Protein AF-A0A166Q5Y6-F1 (afdb_monomer)

Structure (mmCIF, N/CA/C/O backbone):
data_AF-A0A166Q5Y6-F1
#
_entry.id   AF-A0A166Q5Y6-F1
#
loop_
_atom_site.group_PDB
_atom_site.id
_atom_site.type_symbol
_atom_site.label_atom_id
_atom_site.label_alt_id
_atom_site.label_comp_id
_atom_site.label_asym_id
_atom_site.label_entity_id
_atom_site.label_seq_id
_atom_site.pdbx_PDB_ins_code
_atom_site.Cartn_x
_atom_site.Cartn_y
_atom_site.Cartn_z
_atom_site.occupancy
_atom_site.B_iso_or_equiv
_atom_site.auth_seq_id
_atom_site.auth_comp_id
_atom_site.auth_asym_id
_atom_site.auth_atom_id
_atom_site.pdbx_PDB_model_num
ATOM 1 N N . MET A 1 1 ? 37.095 -6.771 -47.808 1.00 55.00 1 MET A N 1
ATOM 2 C CA . MET A 1 1 ? 36.011 -6.012 -47.150 1.00 55.00 1 MET A CA 1
ATOM 3 C C . MET A 1 1 ? 35.502 -6.854 -45.989 1.00 55.00 1 MET A C 1
ATOM 5 O O . MET A 1 1 ? 34.889 -7.883 -46.230 1.00 55.00 1 MET A O 1
ATOM 9 N N . THR A 1 2 ? 35.863 -6.515 -44.753 1.00 61.19 2 THR A N 1
ATOM 10 C CA . THR A 1 2 ? 35.471 -7.269 -43.550 1.00 61.19 2 THR A CA 1
ATOM 11 C C . THR A 1 2 ? 34.095 -6.800 -43.070 1.00 61.19 2 THR A C 1
ATOM 13 O O . THR A 1 2 ? 33.906 -5.594 -42.905 1.00 61.19 2 THR A O 1
ATOM 16 N N . PRO A 1 3 ? 33.123 -7.701 -42.840 1.00 67.25 3 PRO A N 1
ATOM 17 C CA . PRO A 1 3 ? 31.838 -7.304 -42.287 1.00 67.25 3 PRO A CA 1
ATOM 18 C C . PRO A 1 3 ? 32.022 -6.926 -40.814 1.00 67.25 3 PRO A C 1
ATOM 20 O O . PRO A 1 3 ? 32.514 -7.718 -40.009 1.00 67.25 3 PRO A O 1
ATOM 23 N N . LEU A 1 4 ? 31.638 -5.696 -40.468 1.00 65.81 4 LEU A N 1
ATOM 24 C CA . LEU A 1 4 ? 31.568 -5.227 -39.088 1.00 65.81 4 LEU A CA 1
ATOM 25 C C . LEU A 1 4 ? 30.564 -6.097 -38.325 1.00 65.81 4 LEU A C 1
ATOM 27 O O . LEU A 1 4 ? 29.357 -6.043 -38.555 1.00 65.81 4 LEU A O 1
ATOM 31 N N . ASN A 1 5 ? 31.106 -6.918 -37.430 1.00 65.62 5 ASN A N 1
ATOM 32 C CA . ASN A 1 5 ? 30.380 -7.728 -36.468 1.00 65.62 5 ASN A CA 1
ATOM 33 C C . ASN A 1 5 ? 29.553 -6.797 -35.567 1.00 65.62 5 ASN A C 1
ATOM 35 O O . ASN A 1 5 ? 30.083 -6.150 -34.663 1.00 65.62 5 ASN A O 1
ATOM 39 N N . GLN A 1 6 ? 28.257 -6.676 -35.851 1.00 69.62 6 GLN A N 1
ATOM 40 C CA . GLN A 1 6 ? 27.333 -6.005 -34.948 1.00 69.62 6 GLN A CA 1
ATOM 41 C C . GLN A 1 6 ? 27.046 -6.967 -33.798 1.00 69.62 6 GLN A C 1
ATOM 43 O O . GLN A 1 6 ? 26.268 -7.911 -33.937 1.00 69.62 6 GLN A O 1
ATOM 48 N N . GLY A 1 7 ? 27.723 -6.749 -32.669 1.00 67.12 7 GLY A N 1
ATOM 49 C CA . GLY A 1 7 ? 27.454 -7.489 -31.442 1.00 67.12 7 GLY A CA 1
ATOM 50 C C . GLY A 1 7 ? 25.977 -7.366 -31.029 1.00 67.12 7 GLY A C 1
ATOM 51 O O . GLY A 1 7 ? 25.314 -6.390 -31.395 1.00 67.12 7 GLY A O 1
ATOM 52 N N . PRO A 1 8 ? 25.434 -8.330 -30.264 1.00 70.44 8 PRO A N 1
ATOM 53 C CA . PRO A 1 8 ? 24.022 -8.338 -29.898 1.00 70.44 8 PRO A CA 1
ATOM 54 C C . PRO A 1 8 ? 23.611 -7.024 -29.222 1.00 70.44 8 PRO A C 1
ATOM 56 O O . PRO A 1 8 ? 24.170 -6.641 -28.191 1.00 70.44 8 PRO A O 1
ATOM 59 N N . LEU A 1 9 ? 22.620 -6.335 -29.793 1.00 73.25 9 LEU A N 1
ATOM 60 C CA . LEU A 1 9 ? 22.083 -5.097 -29.232 1.00 73.25 9 LEU A CA 1
ATOM 61 C C . LEU A 1 9 ? 21.578 -5.348 -27.801 1.00 73.25 9 LEU A C 1
ATOM 63 O O . LEU A 1 9 ? 20.740 -6.223 -27.562 1.00 73.25 9 LEU A O 1
ATOM 67 N N . LYS A 1 10 ? 22.080 -4.568 -26.834 1.00 79.38 10 LYS A N 1
ATOM 68 C CA . LYS A 1 10 ? 21.626 -4.634 -25.438 1.00 79.38 10 LYS A CA 1
ATOM 69 C C . LYS A 1 10 ? 20.147 -4.249 -25.372 1.00 79.38 10 LYS A C 1
ATOM 71 O O . LYS A 1 10 ? 19.768 -3.132 -25.722 1.00 79.38 10 LYS A O 1
ATOM 76 N N . LYS A 1 11 ? 19.303 -5.171 -24.902 1.00 84.31 11 LYS A N 1
ATOM 77 C CA . LYS A 1 11 ? 17.883 -4.894 -24.639 1.00 84.31 11 LYS A CA 1
ATOM 78 C C . LYS A 1 11 ? 17.762 -3.802 -23.568 1.00 84.31 11 LYS A C 1
ATOM 80 O O . LYS A 1 11 ? 18.460 -3.845 -22.558 1.00 84.31 11 LYS A O 1
ATOM 85 N N . ARG A 1 12 ? 16.860 -2.839 -23.787 1.00 88.94 12 ARG A N 1
ATOM 86 C CA . ARG A 1 12 ? 16.548 -1.764 -22.830 1.00 88.94 12 ARG A CA 1
ATOM 87 C C . ARG A 1 12 ? 16.043 -2.345 -21.507 1.00 88.94 12 ARG A C 1
ATOM 89 O O . ARG A 1 12 ? 15.180 -3.223 -21.513 1.00 88.94 12 ARG A O 1
ATOM 96 N N . ASP A 1 13 ? 16.521 -1.796 -20.393 1.00 89.94 13 ASP A N 1
ATOM 97 C CA . ASP A 1 13 ? 15.966 -2.086 -19.073 1.00 89.94 13 ASP A CA 1
ATOM 98 C C . ASP A 1 13 ? 14.576 -1.442 -18.932 1.00 89.94 13 ASP A C 1
ATOM 100 O O . ASP A 1 13 ? 14.436 -0.219 -18.895 1.00 89.94 13 ASP A O 1
ATOM 104 N N . ARG A 1 14 ? 13.538 -2.281 -18.873 1.00 93.25 14 ARG A N 1
ATOM 105 C CA . ARG A 1 14 ? 12.135 -1.869 -18.682 1.00 93.25 14 ARG A CA 1
ATOM 106 C C . ARG A 1 14 ? 11.660 -2.041 -17.239 1.00 93.25 14 ARG A C 1
ATOM 108 O O . ARG A 1 14 ? 10.472 -1.906 -16.960 1.00 93.25 14 ARG A O 1
ATOM 115 N N . THR A 1 15 ? 12.555 -2.346 -16.299 1.00 94.44 15 THR A N 1
ATOM 116 C CA . THR A 1 15 ? 12.180 -2.672 -14.913 1.00 94.44 15 THR A CA 1
ATOM 117 C C . THR A 1 15 ? 11.426 -1.527 -14.243 1.00 94.44 15 THR A C 1
ATOM 119 O O . THR A 1 15 ? 10.522 -1.772 -13.448 1.00 94.44 15 THR A O 1
ATOM 122 N N . ASN A 1 16 ? 11.772 -0.271 -14.547 1.00 93.75 16 ASN A N 1
ATOM 123 C CA . ASN A 1 16 ? 11.073 0.868 -13.959 1.00 93.75 16 ASN A CA 1
ATOM 124 C C . ASN A 1 16 ? 9.649 1.037 -14.502 1.00 93.75 16 ASN A C 1
ATOM 126 O O . ASN A 1 16 ? 8.704 1.072 -13.725 1.00 93.75 16 ASN A O 1
ATOM 130 N N . GLU A 1 17 ? 9.503 1.031 -15.826 1.00 95.19 17 GLU A N 1
ATOM 131 C CA . GLU A 1 17 ? 8.207 1.119 -16.511 1.00 95.19 17 GLU A CA 1
ATOM 132 C C . GLU A 1 17 ? 7.267 -0.010 -16.063 1.00 95.19 17 GLU A C 1
ATOM 134 O O . GLU A 1 17 ? 6.094 0.213 -15.755 1.00 95.19 17 GLU A O 1
ATOM 139 N N . ASN A 1 18 ? 7.805 -1.228 -15.956 1.00 96.62 18 ASN A N 1
ATOM 140 C CA . ASN A 1 18 ? 7.065 -2.389 -15.478 1.00 96.62 18 ASN A CA 1
ATOM 141 C C . ASN A 1 18 ? 6.615 -2.220 -14.021 1.00 96.62 18 ASN A C 1
ATOM 143 O O . ASN A 1 18 ? 5.486 -2.578 -13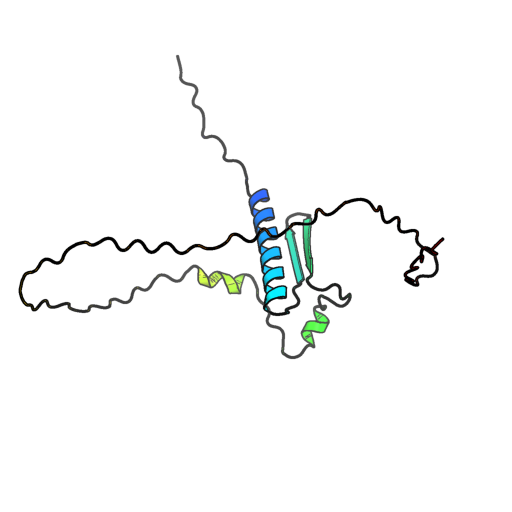.688 1.00 96.62 18 ASN A O 1
ATOM 147 N N . PHE A 1 19 ? 7.474 -1.675 -13.1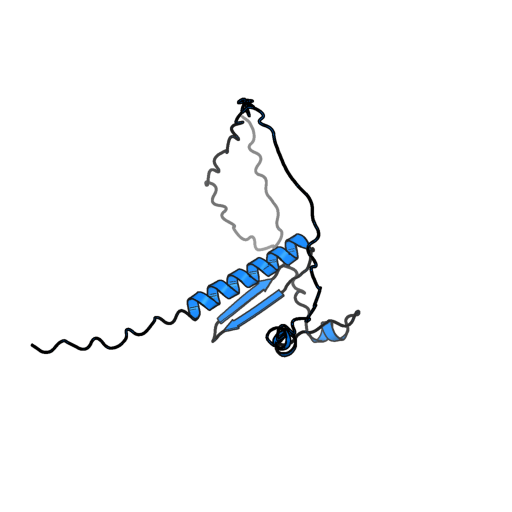56 1.00 96.56 19 PHE A N 1
ATOM 148 C CA . PHE A 1 19 ? 7.141 -1.432 -11.754 1.00 96.56 19 PHE A CA 1
ATOM 149 C C . PHE A 1 19 ? 6.059 -0.363 -11.591 1.00 96.56 19 PHE A C 1
ATOM 151 O O . PHE A 1 19 ? 5.114 -0.572 -10.830 1.00 96.56 19 PHE A O 1
ATOM 158 N N . ASP A 1 20 ? 6.168 0.755 -12.308 1.00 95.50 20 ASP A N 1
ATOM 159 C CA . ASP A 1 20 ? 5.183 1.835 -12.231 1.00 95.50 20 ASP A CA 1
ATOM 160 C C . ASP A 1 20 ? 3.814 1.335 -12.714 1.00 95.50 20 ASP A C 1
ATOM 162 O O . ASP A 1 20 ? 2.795 1.535 -12.047 1.00 95.50 20 ASP A O 1
ATOM 166 N N . LYS A 1 21 ? 3.794 0.566 -13.813 1.00 97.56 21 LYS A N 1
ATOM 167 C CA . LYS A 1 21 ? 2.580 -0.095 -14.308 1.00 97.56 21 LYS A CA 1
ATOM 168 C C . LYS A 1 21 ? 2.004 -1.081 -13.288 1.00 97.56 21 LYS A C 1
ATOM 170 O O . LYS A 1 21 ? 0.797 -1.075 -13.054 1.00 97.56 21 LYS A O 1
ATOM 175 N N . ALA A 1 22 ? 2.840 -1.918 -12.673 1.00 98.00 22 ALA A N 1
ATOM 176 C CA . ALA A 1 22 ? 2.397 -2.886 -11.669 1.00 98.00 22 ALA A CA 1
ATOM 177 C C . ALA A 1 22 ? 1.814 -2.197 -10.424 1.00 98.00 22 ALA A C 1
ATOM 179 O O . ALA A 1 22 ? 0.755 -2.600 -9.946 1.00 98.00 22 ALA A O 1
ATOM 180 N N . THR A 1 23 ? 2.457 -1.130 -9.949 1.00 97.94 23 THR A N 1
ATOM 181 C CA . THR A 1 23 ? 2.011 -0.347 -8.786 1.00 97.94 23 THR A CA 1
ATOM 182 C C . THR A 1 23 ? 0.676 0.339 -9.066 1.00 97.94 23 THR A C 1
ATOM 184 O O . THR A 1 23 ? -0.253 0.223 -8.268 1.00 97.94 23 THR A O 1
ATOM 187 N N . LYS A 1 24 ? 0.526 0.965 -10.241 1.00 97.50 24 LYS A N 1
ATOM 188 C CA . LYS A 1 24 ? -0.743 1.572 -10.670 1.00 97.50 24 LYS A CA 1
ATOM 189 C C . LYS A 1 24 ? -1.868 0.538 -10.768 1.00 97.50 24 LYS A C 1
ATOM 191 O O . LYS A 1 24 ? -2.976 0.783 -10.296 1.00 97.50 24 LYS A O 1
ATOM 196 N N . ASN A 1 25 ? -1.584 -0.631 -11.344 1.00 98.38 25 ASN A N 1
ATOM 197 C CA . ASN A 1 25 ? -2.563 -1.712 -11.451 1.00 98.38 25 ASN A CA 1
ATOM 198 C C . ASN A 1 25 ? -2.980 -2.244 -10.074 1.00 98.38 25 ASN A C 1
ATOM 200 O O . ASN A 1 25 ? -4.162 -2.502 -9.862 1.00 98.38 25 ASN A O 1
ATOM 204 N N . LEU A 1 26 ? -2.035 -2.386 -9.138 1.00 97.62 26 LEU A N 1
ATOM 205 C CA . LEU A 1 26 ? -2.325 -2.782 -7.760 1.00 97.62 26 LEU A CA 1
ATOM 206 C C . LEU A 1 26 ? -3.266 -1.776 -7.084 1.00 97.62 26 LEU A C 1
ATOM 208 O O . LEU A 1 26 ? -4.302 -2.181 -6.569 1.00 97.62 26 LEU A O 1
ATOM 212 N N . MET A 1 27 ? -2.955 -0.479 -7.153 1.00 97.88 27 MET A N 1
ATOM 213 C CA . MET A 1 27 ? -3.804 0.584 -6.593 1.00 97.88 27 MET A CA 1
ATOM 214 C C . MET A 1 27 ? -5.212 0.570 -7.200 1.00 97.88 27 MET A C 1
ATOM 216 O O . MET A 1 27 ? -6.198 0.639 -6.474 1.00 97.88 27 MET A O 1
ATOM 220 N N . SER A 1 28 ? -5.322 0.391 -8.520 1.00 98.25 28 SER A N 1
ATOM 221 C CA . SER A 1 28 ? -6.621 0.258 -9.189 1.00 98.25 28 SER A CA 1
ATOM 222 C C . SER A 1 28 ? -7.412 -0.961 -8.694 1.00 98.25 28 SER A C 1
ATOM 224 O O . SER A 1 28 ? -8.624 -0.872 -8.511 1.00 98.25 28 SER A O 1
ATOM 226 N N . ARG A 1 29 ? -6.749 -2.095 -8.425 1.00 98.19 29 ARG A N 1
ATOM 227 C CA . ARG A 1 29 ? -7.402 -3.271 -7.824 1.00 98.19 29 ARG A CA 1
ATOM 228 C C . ARG A 1 29 ? -7.848 -3.019 -6.385 1.00 98.19 29 ARG A C 1
ATOM 230 O O . ARG A 1 29 ? -8.927 -3.474 -6.021 1.00 98.19 29 ARG A O 1
ATOM 237 N N . CYS A 1 30 ? -7.061 -2.300 -5.590 1.00 97.81 30 CYS A N 1
ATOM 238 C CA . CYS A 1 30 ? -7.451 -1.894 -4.240 1.00 97.81 30 CYS A CA 1
ATOM 239 C C . CYS A 1 30 ? -8.714 -1.024 -4.258 1.00 97.81 30 CYS A C 1
ATOM 241 O O . CYS A 1 30 ? -9.636 -1.284 -3.489 1.00 97.81 30 CYS A O 1
ATOM 243 N N . ASP A 1 31 ? -8.807 -0.074 -5.190 1.00 97.25 31 ASP A N 1
ATOM 244 C CA . ASP A 1 31 ? -10.004 0.758 -5.327 1.00 97.25 31 ASP A CA 1
ATOM 245 C C . ASP A 1 31 ? -11.230 -0.051 -5.773 1.00 97.25 31 ASP A C 1
ATOM 247 O O . ASP A 1 31 ? -12.320 0.122 -5.238 1.00 97.25 31 ASP A O 1
ATOM 251 N N . GLN A 1 32 ? -11.053 -1.033 -6.662 1.00 98.06 32 GLN A N 1
ATOM 252 C CA . GLN A 1 32 ? -12.132 -1.969 -7.002 1.00 98.06 32 GLN A CA 1
ATOM 253 C C . GLN A 1 32 ? -12.610 -2.781 -5.791 1.00 98.06 32 GLN A C 1
ATOM 255 O O . GLN A 1 32 ? -13.806 -3.038 -5.673 1.00 98.06 32 GLN A O 1
ATOM 260 N N . ILE A 1 33 ? -11.703 -3.208 -4.906 1.00 97.62 33 ILE A N 1
ATOM 261 C CA . ILE A 1 33 ? -12.061 -3.931 -3.675 1.00 97.62 33 ILE A CA 1
ATOM 262 C C . ILE A 1 33 ? -12.884 -3.027 -2.755 1.00 97.62 33 ILE A C 1
ATOM 264 O O . ILE A 1 33 ? -13.941 -3.449 -2.288 1.00 97.62 33 ILE A O 1
ATOM 268 N N . ARG A 1 34 ? -12.448 -1.778 -2.565 1.00 97.06 34 ARG A N 1
ATOM 269 C CA . ARG A 1 34 ? -13.192 -0.762 -1.814 1.00 97.06 34 ARG A CA 1
ATOM 270 C C . ARG A 1 34 ? -14.594 -0.558 -2.390 1.00 97.06 34 ARG A C 1
ATOM 272 O O . ARG A 1 34 ? -15.569 -0.667 -1.659 1.00 97.06 34 ARG A O 1
ATOM 279 N N . GLN A 1 35 ? -14.707 -0.324 -3.699 1.00 97.31 35 GLN A N 1
ATOM 280 C CA . GLN A 1 35 ? -15.993 -0.077 -4.362 1.00 97.31 35 GLN A CA 1
ATOM 281 C C . GLN A 1 35 ? -16.946 -1.278 -4.289 1.00 97.31 35 GLN A C 1
ATOM 283 O O . GLN A 1 35 ? -18.144 -1.098 -4.106 1.00 97.31 35 GLN A O 1
ATOM 288 N N . ARG A 1 36 ? -16.434 -2.507 -4.453 1.00 98.31 36 ARG A N 1
ATOM 289 C CA . ARG A 1 36 ? -17.272 -3.717 -4.522 1.00 98.31 36 ARG A CA 1
ATOM 290 C C . ARG A 1 36 ? -17.673 -4.269 -3.163 1.00 98.31 36 ARG A C 1
ATOM 292 O O . ARG A 1 36 ? -18.751 -4.838 -3.051 1.00 98.31 36 ARG A O 1
ATOM 299 N N . TYR A 1 37 ? -16.792 -4.165 -2.174 1.00 97.88 37 TYR A N 1
ATOM 300 C CA . TYR A 1 37 ? -16.968 -4.833 -0.884 1.00 97.88 37 TYR A CA 1
ATOM 301 C C . TYR A 1 37 ? -17.064 -3.857 0.291 1.00 97.88 37 TYR A C 1
ATOM 303 O O . TYR A 1 37 ? -17.180 -4.307 1.425 1.00 97.88 37 TYR A O 1
ATOM 311 N N . GLY A 1 38 ? -16.989 -2.543 0.047 1.00 94.88 38 GLY A N 1
ATOM 312 C CA . GLY A 1 38 ? -17.015 -1.530 1.104 1.00 94.88 38 GLY A CA 1
ATOM 313 C C . GLY A 1 38 ? -15.828 -1.626 2.065 1.00 94.88 38 GLY A C 1
ATOM 314 O O . GLY A 1 38 ? -15.937 -1.207 3.209 1.00 94.88 38 GLY A O 1
ATOM 315 N N . ALA A 1 39 ? -14.718 -2.230 1.634 1.00 94.31 39 ALA A N 1
ATOM 316 C CA . ALA A 1 39 ? -13.556 -2.449 2.485 1.00 94.31 39 ALA A CA 1
ATOM 317 C C . ALA A 1 39 ? -12.632 -1.228 2.506 1.00 94.31 39 ALA A C 1
ATOM 319 O O . ALA A 1 39 ? -12.347 -0.644 1.456 1.00 94.31 39 ALA A O 1
ATOM 320 N N . ASP A 1 40 ? -12.079 -0.924 3.680 1.00 94.25 40 ASP A N 1
ATOM 321 C CA . ASP A 1 40 ? -10.987 0.031 3.797 1.00 94.25 40 ASP A CA 1
ATOM 322 C C . ASP A 1 40 ? -9.639 -0.616 3.490 1.00 94.25 40 ASP A C 1
ATOM 324 O O . ASP A 1 40 ? -9.291 -1.694 3.976 1.00 94.25 40 ASP A O 1
ATOM 328 N N . VAL A 1 41 ? -8.868 0.052 2.638 1.00 95.81 41 VAL A N 1
ATOM 329 C CA . VAL A 1 41 ? -7.608 -0.438 2.101 1.00 95.81 41 VAL A CA 1
ATOM 330 C C . VAL A 1 41 ? -6.553 0.646 2.240 1.00 95.81 41 VAL A C 1
ATOM 332 O O . VAL A 1 41 ? -6.688 1.755 1.724 1.00 95.81 41 VAL A O 1
ATOM 335 N N . TYR A 1 42 ? -5.462 0.286 2.902 1.00 95.62 42 TYR A N 1
ATOM 336 C CA . TYR A 1 42 ? -4.234 1.062 2.930 1.00 95.62 42 TYR A CA 1
ATOM 337 C C . TYR A 1 42 ? -3.109 0.227 2.331 1.00 95.62 42 TYR A C 1
ATOM 339 O O . TYR A 1 42 ? -2.890 -0.916 2.741 1.00 95.62 42 TYR A O 1
ATOM 347 N N . ILE A 1 43 ? -2.382 0.796 1.370 1.00 95.88 43 ILE A N 1
ATOM 348 C CA . ILE A 1 43 ? -1.157 0.189 0.851 1.00 95.88 43 ILE A CA 1
ATOM 349 C C . ILE A 1 43 ? -0.033 1.214 0.790 1.00 95.88 43 ILE A C 1
ATOM 351 O O . ILE A 1 43 ? -0.221 2.361 0.382 1.00 95.88 43 ILE A O 1
ATOM 355 N N . GLN A 1 44 ? 1.166 0.751 1.127 1.00 95.19 44 GLN A N 1
ATOM 356 C CA . GLN A 1 44 ? 2.397 1.495 0.932 1.00 95.19 44 GLN A CA 1
ATOM 357 C C . GLN A 1 44 ? 3.395 0.617 0.183 1.00 95.19 44 GLN A C 1
ATOM 359 O O . GLN A 1 44 ? 3.735 -0.483 0.616 1.00 95.19 44 GLN A O 1
ATOM 364 N N . VAL A 1 45 ? 3.880 1.113 -0.951 1.00 97.38 45 VAL A N 1
ATOM 365 C CA . VAL A 1 45 ? 4.918 0.459 -1.746 1.00 97.38 45 VAL A CA 1
ATOM 366 C C . VAL A 1 45 ? 6.170 1.316 -1.679 1.00 97.38 45 VAL A C 1
ATOM 368 O O . VAL A 1 45 ? 6.153 2.492 -2.039 1.00 97.38 45 VAL A O 1
ATOM 371 N N . ARG A 1 46 ? 7.279 0.722 -1.237 1.00 96.81 46 ARG A N 1
ATOM 372 C CA . ARG A 1 46 ? 8.592 1.369 -1.229 1.00 96.81 46 ARG A CA 1
ATOM 373 C C . ARG A 1 46 ? 9.499 0.700 -2.246 1.00 96.81 46 ARG A C 1
ATOM 375 O O . ARG A 1 46 ? 9.708 -0.511 -2.193 1.00 96.81 46 ARG A O 1
ATOM 382 N N . ARG A 1 47 ? 10.094 1.491 -3.136 1.00 96.56 47 ARG A N 1
ATOM 383 C CA . ARG A 1 47 ? 11.140 1.020 -4.050 1.00 96.56 47 ARG A CA 1
ATOM 384 C C . ARG A 1 47 ? 12.220 2.078 -4.190 1.00 96.56 47 ARG A C 1
ATOM 386 O O . ARG A 1 47 ? 11.933 3.228 -4.517 1.00 96.56 47 ARG A O 1
ATOM 393 N N . LYS A 1 48 ? 13.473 1.665 -3.976 1.00 92.00 48 LYS A N 1
ATOM 394 C CA . LYS A 1 48 ? 14.619 2.578 -3.857 1.00 92.00 48 LYS A CA 1
ATOM 395 C C . LYS A 1 48 ? 14.322 3.633 -2.775 1.00 92.00 48 LYS A C 1
ATOM 397 O O . LYS A 1 48 ? 14.106 3.261 -1.628 1.00 92.00 48 LYS A O 1
ATOM 402 N N . HIS A 1 49 ? 14.234 4.905 -3.162 1.00 94.75 49 HIS A N 1
ATOM 403 C CA . HIS A 1 49 ? 13.981 6.057 -2.287 1.00 94.75 49 HIS A CA 1
ATOM 404 C C . HIS A 1 49 ? 12.602 6.692 -2.517 1.00 94.75 49 HIS A C 1
ATOM 406 O O . HIS A 1 49 ? 12.372 7.827 -2.117 1.00 94.75 49 HIS A O 1
ATOM 412 N N . LYS A 1 50 ? 11.693 5.993 -3.211 1.00 95.56 50 LYS A N 1
ATOM 413 C CA . LYS A 1 50 ? 10.337 6.480 -3.478 1.00 95.56 50 LYS A CA 1
ATOM 414 C C . LYS A 1 50 ? 9.310 5.654 -2.719 1.00 95.56 50 LYS A C 1
ATOM 416 O O . LYS A 1 50 ? 9.386 4.421 -2.691 1.00 95.56 50 LYS A O 1
ATOM 421 N N . HIS A 1 51 ? 8.354 6.366 -2.137 1.00 96.50 51 HIS A N 1
ATOM 422 C CA . HIS A 1 51 ? 7.183 5.813 -1.480 1.00 96.50 51 HIS A CA 1
ATOM 423 C C . HIS A 1 51 ? 5.955 6.120 -2.331 1.00 96.50 51 HIS A C 1
ATOM 425 O O . HIS A 1 51 ? 5.780 7.240 -2.804 1.00 96.50 51 HIS A O 1
ATOM 431 N N . TYR A 1 52 ? 5.126 5.106 -2.523 1.00 96.19 52 TYR A N 1
ATOM 432 C CA . TYR A 1 52 ? 3.855 5.190 -3.219 1.00 96.19 52 TYR A CA 1
ATOM 433 C C . TYR A 1 52 ? 2.787 4.754 -2.227 1.00 96.19 52 TYR A C 1
ATOM 435 O O . TYR A 1 52 ? 2.919 3.690 -1.619 1.00 96.19 52 TYR A O 1
ATOM 443 N N . GLN A 1 53 ? 1.754 5.567 -2.051 1.00 95.56 53 GLN A N 1
ATOM 444 C CA . GLN A 1 53 ? 0.713 5.333 -1.060 1.00 95.56 53 GLN A CA 1
ATOM 445 C C . GLN A 1 53 ? -0.658 5.431 -1.716 1.00 95.56 53 GLN A C 1
ATOM 447 O O . GLN A 1 53 ? -0.885 6.284 -2.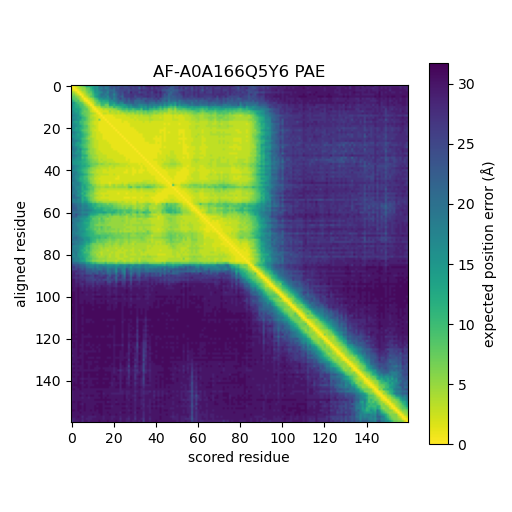571 1.00 95.56 53 GLN A O 1
ATOM 452 N N . TYR A 1 54 ? -1.557 4.546 -1.304 1.00 95.81 54 TYR A N 1
ATOM 453 C CA . TYR A 1 54 ? -2.985 4.645 -1.576 1.00 95.81 54 TYR A CA 1
ATOM 454 C C . TYR A 1 54 ? -3.738 4.406 -0.269 1.00 95.81 54 TYR A C 1
ATOM 456 O O . TYR A 1 54 ? -3.415 3.474 0.472 1.00 95.81 54 TYR A O 1
ATOM 464 N N . THR A 1 55 ? -4.730 5.253 -0.010 1.00 95.56 55 THR A N 1
ATOM 465 C CA . THR A 1 55 ? -5.666 5.130 1.106 1.00 95.56 55 THR A CA 1
ATOM 466 C C . THR A 1 55 ? -7.086 5.264 0.568 1.00 95.56 55 THR A C 1
ATOM 468 O O . THR A 1 55 ? -7.364 6.160 -0.228 1.00 95.56 55 THR A O 1
ATOM 471 N N . SER A 1 56 ? -7.970 4.347 0.955 1.00 94.12 56 SER A N 1
ATOM 472 C CA . SER A 1 56 ? -9.399 4.400 0.620 1.00 94.12 56 SER A CA 1
ATOM 473 C C . SER A 1 56 ? -10.179 5.397 1.475 1.00 94.12 56 SER A C 1
ATOM 475 O O . SER A 1 56 ? -11.236 5.866 1.049 1.00 94.12 56 SER A O 1
ATOM 477 N N . SER A 1 57 ? -9.677 5.661 2.683 1.00 90.31 57 SER A N 1
ATOM 478 C CA . SER A 1 57 ? -10.312 6.482 3.706 1.00 90.31 57 SER A 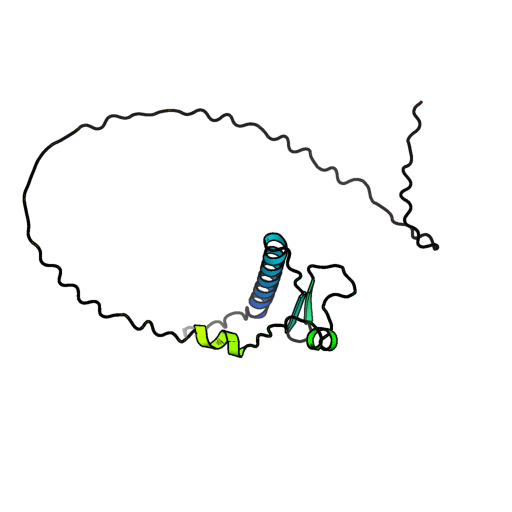CA 1
ATOM 479 C C . SER A 1 57 ? -9.505 7.756 3.934 1.00 90.31 57 SER A C 1
ATOM 481 O O . SER A 1 57 ? -8.271 7.743 3.893 1.00 90.31 57 SER A O 1
ATOM 483 N N . ASN A 1 58 ? -10.232 8.845 4.181 1.00 87.56 58 ASN A N 1
ATOM 484 C CA . ASN A 1 58 ? -9.683 10.127 4.624 1.00 87.56 58 ASN A CA 1
ATOM 485 C C . ASN A 1 58 ? -9.707 10.251 6.156 1.00 87.56 58 ASN A C 1
ATOM 487 O O . ASN A 1 58 ? -9.451 11.328 6.690 1.00 87.56 58 ASN A O 1
ATOM 491 N N . GLU A 1 59 ? -10.068 9.180 6.865 1.00 88.62 59 GLU A N 1
ATOM 492 C CA . GLU A 1 59 ? -10.098 9.178 8.319 1.00 88.62 59 GLU A CA 1
ATOM 493 C C . GLU A 1 59 ? -8.670 9.291 8.882 1.00 88.62 59 GLU A C 1
ATOM 495 O O . GLU A 1 59 ? -7.798 8.508 8.502 1.00 88.62 59 GLU A O 1
ATOM 500 N N . PRO A 1 60 ? -8.409 10.228 9.811 1.00 82.75 60 PRO A N 1
ATOM 501 C CA . PRO A 1 60 ? -7.066 10.451 10.348 1.00 82.75 60 PRO A CA 1
ATOM 502 C C . PRO A 1 60 ? -6.552 9.295 11.220 1.00 82.75 60 PRO A C 1
ATOM 504 O O . PRO A 1 60 ? -5.351 9.194 11.451 1.00 82.75 60 PRO A O 1
ATOM 507 N N . SER A 1 61 ? -7.443 8.427 11.706 1.00 83.56 61 SER A N 1
ATOM 508 C CA . SER A 1 61 ? -7.108 7.233 12.496 1.00 83.56 61 SER A CA 1
ATOM 509 C C . SER A 1 61 ? -6.706 6.029 11.622 1.00 83.56 61 SER A C 1
ATOM 511 O O . SER A 1 61 ? -6.326 4.978 12.144 1.00 83.56 61 SER A O 1
ATOM 513 N N . TRP A 1 62 ? -6.803 6.158 10.291 1.00 85.62 62 TRP A N 1
ATOM 514 C CA . TRP A 1 62 ? -6.538 5.088 9.335 1.00 85.62 62 TRP A CA 1
ATOM 515 C C . TRP A 1 62 ? -5.195 5.297 8.612 1.00 85.62 62 TRP A C 1
ATOM 517 O O . TRP A 1 62 ? -4.935 6.384 8.094 1.00 85.62 62 TRP A O 1
ATOM 527 N N . PRO A 1 63 ? -4.344 4.263 8.478 1.00 91.88 63 PRO A N 1
ATOM 528 C CA . PRO A 1 63 ? -4.487 2.903 8.999 1.00 91.88 63 PRO A CA 1
ATOM 529 C C . PRO A 1 63 ? -4.194 2.814 10.503 1.00 91.88 63 PRO A C 1
ATOM 531 O O . PRO A 1 63 ? -3.364 3.555 11.028 1.00 91.88 63 PRO A O 1
ATOM 534 N N . LYS A 1 64 ? -4.808 1.827 11.168 1.00 90.56 64 LYS A N 1
ATOM 535 C CA . LYS A 1 64 ? -4.518 1.524 12.575 1.00 90.56 64 LYS A CA 1
ATOM 536 C C . LYS A 1 64 ? -3.041 1.207 12.786 1.00 90.56 64 LYS A C 1
ATOM 538 O O . LYS A 1 64 ? -2.390 0.556 11.962 1.00 90.56 64 LYS A O 1
ATOM 543 N N . THR A 1 65 ? -2.526 1.621 13.933 1.00 91.81 65 THR A N 1
ATOM 544 C CA . THR A 1 65 ? -1.170 1.291 14.360 1.00 91.81 65 THR A CA 1
ATOM 545 C C . THR A 1 65 ? -1.052 -0.194 14.702 1.00 91.81 65 THR A C 1
ATOM 547 O O . THR A 1 65 ? -2.028 -0.873 15.025 1.00 91.81 65 THR A O 1
ATOM 550 N N . LYS A 1 66 ? 0.178 -0.720 14.676 1.00 89.88 66 LYS A N 1
ATOM 551 C CA . LYS A 1 66 ? 0.433 -2.124 15.023 1.00 89.88 66 LYS A CA 1
ATOM 552 C C . LYS A 1 66 ? -0.059 -2.472 16.437 1.00 89.88 66 LYS A C 1
ATOM 554 O O . LYS A 1 66 ? -0.650 -3.529 16.619 1.00 89.88 66 LYS A O 1
ATOM 559 N N . ALA A 1 67 ? 0.143 -1.575 17.403 1.00 91.12 67 ALA A N 1
ATOM 560 C CA . ALA A 1 67 ? -0.286 -1.779 18.786 1.00 91.12 67 ALA A CA 1
ATOM 561 C C . ALA A 1 67 ? -1.816 -1.902 18.907 1.00 91.12 67 ALA A C 1
ATOM 563 O O . ALA A 1 67 ? -2.313 -2.766 19.621 1.00 91.12 67 ALA A O 1
ATOM 564 N N . GLU A 1 68 ? -2.570 -1.095 18.157 1.00 91.94 68 GLU A N 1
ATOM 565 C CA . GLU A 1 68 ? -4.036 -1.192 18.117 1.00 91.94 68 GLU A CA 1
ATOM 566 C C . GLU A 1 68 ? -4.510 -2.482 17.440 1.00 91.94 68 GLU A C 1
ATOM 568 O O . GLU A 1 68 ? -5.526 -3.060 17.823 1.00 91.94 68 GLU A O 1
ATOM 573 N N . MET A 1 69 ? -3.777 -2.964 16.433 1.00 91.94 69 MET A N 1
ATOM 574 C CA . MET A 1 69 ? -4.096 -4.238 15.789 1.00 91.94 69 MET A CA 1
ATOM 575 C C . MET A 1 69 ? -3.878 -5.441 16.720 1.00 91.94 69 MET A C 1
ATOM 577 O O . MET A 1 69 ? -4.621 -6.412 16.612 1.00 91.94 69 MET A O 1
ATOM 581 N N . GLU A 1 70 ? -2.916 -5.380 17.645 1.00 91.50 70 GLU A N 1
ATOM 582 C CA . GLU A 1 70 ? -2.628 -6.456 18.611 1.00 91.50 70 GLU A CA 1
ATOM 583 C C . GLU A 1 70 ? -3.724 -6.617 19.682 1.00 91.50 70 GLU A C 1
ATOM 585 O O . GLU A 1 70 ? -3.910 -7.715 20.204 1.00 91.50 70 GLU A O 1
ATOM 590 N N . THR A 1 71 ? -4.487 -5.560 19.976 1.00 93.44 71 THR A N 1
ATOM 591 C CA . THR A 1 71 ? -5.602 -5.586 20.944 1.00 93.44 71 THR A CA 1
ATOM 592 C C . THR A 1 71 ? -6.975 -5.767 20.291 1.00 93.44 71 THR A C 1
ATOM 594 O O . THR A 1 71 ? -7.972 -5.969 20.986 1.00 93.4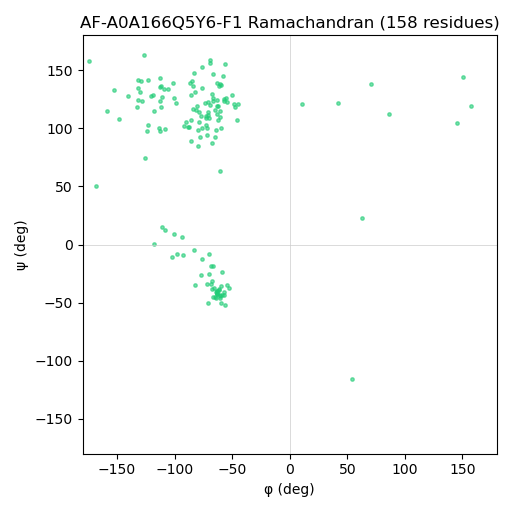4 71 THR A O 1
ATOM 597 N N . THR A 1 72 ? -7.051 -5.705 18.957 1.00 92.94 72 THR A N 1
ATOM 598 C CA . THR A 1 72 ? -8.308 -5.807 18.208 1.00 92.94 72 THR A CA 1
ATOM 599 C C . THR A 1 72 ? -8.807 -7.256 18.147 1.00 92.94 72 THR A C 1
ATOM 601 O O . THR A 1 72 ? -8.054 -8.172 17.814 1.00 92.94 72 THR A O 1
ATOM 604 N N . TYR A 1 73 ? -10.106 -7.456 18.402 1.00 92.00 73 TYR A N 1
ATOM 605 C CA . TYR A 1 73 ? -10.804 -8.724 18.176 1.00 92.00 73 TYR A CA 1
ATOM 606 C C . TYR A 1 73 ? -11.836 -8.578 17.039 1.00 92.00 73 TYR A C 1
ATOM 608 O O . TYR A 1 73 ? -12.580 -7.595 17.035 1.00 92.00 73 TYR A O 1
ATOM 616 N N . PRO A 1 74 ? -11.926 -9.531 16.091 1.00 92.81 74 PRO A N 1
ATOM 617 C CA . PRO A 1 74 ? -11.139 -10.763 15.992 1.00 92.81 74 PRO A CA 1
ATOM 618 C C . PRO A 1 74 ? -9.667 -10.509 15.637 1.00 92.81 74 PRO A C 1
ATOM 620 O O . PRO A 1 74 ? -9.331 -9.487 15.040 1.00 92.81 74 PRO A O 1
ATOM 623 N N . VAL A 1 75 ? -8.802 -11.463 16.002 1.00 91.44 75 VAL A N 1
ATOM 624 C CA . VAL A 1 75 ? -7.353 -11.382 15.758 1.00 91.44 75 VAL A CA 1
ATOM 625 C C . VAL A 1 75 ? -7.084 -11.156 14.261 1.00 91.44 75 VAL A C 1
ATOM 627 O O . VAL A 1 75 ? -7.558 -11.949 13.438 1.00 91.44 75 VAL A O 1
ATOM 630 N N . PRO A 1 76 ? -6.319 -10.116 13.878 1.00 93.62 76 PRO A N 1
ATOM 631 C CA . PRO A 1 76 ? -6.057 -9.824 12.475 1.00 93.62 76 PRO A CA 1
ATOM 632 C C . PRO A 1 76 ? -5.281 -10.930 11.752 1.00 93.62 76 PRO A C 1
ATOM 634 O O . PRO A 1 76 ? -4.290 -11.466 12.251 1.00 93.62 76 PRO A O 1
ATOM 637 N N . VAL A 1 77 ? -5.679 -11.220 10.513 1.00 93.50 77 VAL A N 1
ATOM 638 C CA . VAL A 1 77 ? -4.963 -12.165 9.647 1.00 93.50 77 VAL A CA 1
ATOM 639 C C . VAL A 1 77 ? -3.806 -11.449 8.951 1.00 93.50 77 VAL A C 1
ATOM 641 O O . VAL A 1 77 ? -4.023 -10.572 8.118 1.00 93.50 77 VAL A O 1
ATOM 644 N N . THR A 1 78 ? -2.572 -11.865 9.239 1.00 92.31 78 THR A N 1
ATOM 645 C CA . THR A 1 78 ? -1.364 -11.322 8.595 1.00 92.31 78 THR A CA 1
ATOM 646 C C . THR A 1 78 ? -0.855 -12.266 7.505 1.00 92.31 78 THR A C 1
ATOM 648 O O . THR A 1 78 ? -0.846 -13.482 7.685 1.00 92.31 78 THR A O 1
ATOM 651 N N . ARG A 1 79 ? -0.419 -11.711 6.366 1.00 93.31 79 ARG A N 1
ATOM 652 C CA . ARG A 1 79 ? 0.194 -12.456 5.252 1.00 93.31 79 ARG A CA 1
ATOM 653 C C . ARG A 1 79 ? 1.579 -11.912 4.932 1.00 93.31 79 ARG A C 1
ATOM 655 O O . ARG A 1 79 ? 1.802 -10.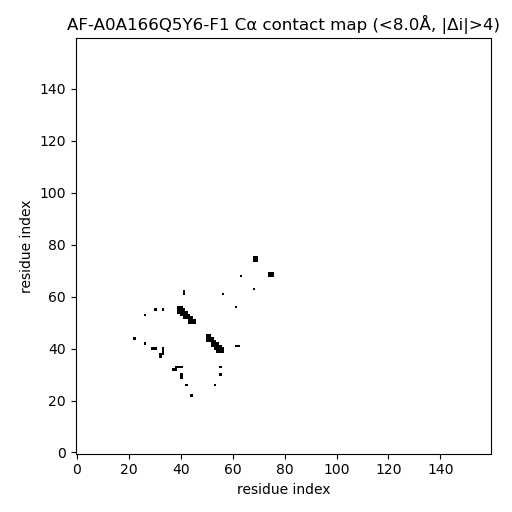705 4.937 1.00 93.31 79 ARG A O 1
ATOM 662 N N . THR A 1 80 ? 2.492 -12.814 4.608 1.00 93.38 80 THR A N 1
ATOM 663 C CA . THR A 1 80 ? 3.906 -12.563 4.318 1.00 93.38 80 THR A CA 1
ATOM 664 C C . THR A 1 80 ? 4.289 -13.161 2.956 1.00 93.38 80 THR A C 1
ATOM 666 O O . THR A 1 80 ? 3.554 -13.993 2.424 1.00 93.38 80 THR A O 1
ATOM 669 N N . PRO A 1 81 ? 5.420 -12.777 2.332 1.00 93.56 81 PRO A N 1
ATOM 670 C CA . PRO A 1 81 ? 5.808 -13.323 1.026 1.00 93.56 81 PRO A CA 1
ATOM 671 C C . PRO A 1 81 ? 5.838 -14.868 0.931 1.00 93.56 81 PRO A C 1
ATOM 673 O O . PRO A 1 81 ? 5.400 -15.389 -0.101 1.00 93.56 81 PRO A O 1
ATOM 676 N N . PRO A 1 82 ? 6.272 -15.622 1.966 1.00 92.88 82 PRO A N 1
ATOM 677 C CA . PRO A 1 82 ? 6.167 -17.084 1.988 1.00 92.88 82 PRO A CA 1
ATOM 678 C C . PRO A 1 82 ? 4.754 -17.641 1.754 1.00 92.88 82 PRO A C 1
ATOM 680 O O . PRO A 1 82 ? 4.621 -18.650 1.060 1.00 92.88 82 PRO A O 1
ATOM 683 N N . ASP A 1 83 ? 3.699 -16.967 2.231 1.00 92.50 83 ASP A N 1
ATOM 684 C CA . ASP A 1 83 ? 2.301 -17.393 2.041 1.00 92.50 83 ASP A CA 1
ATOM 685 C C . ASP A 1 83 ? 1.908 -17.521 0.556 1.00 92.50 83 ASP A C 1
ATOM 687 O O . ASP A 1 83 ? 0.981 -18.252 0.199 1.00 92.50 83 ASP A O 1
ATOM 691 N N . PHE A 1 84 ? 2.617 -16.821 -0.334 1.00 87.94 84 PHE A N 1
ATOM 692 C CA . PHE A 1 84 ? 2.314 -16.767 -1.764 1.00 87.94 84 PHE A CA 1
ATOM 693 C C . PHE A 1 84 ? 3.233 -17.651 -2.625 1.00 87.94 84 PHE A C 1
ATOM 695 O O . PHE A 1 84 ? 2.945 -17.867 -3.805 1.00 87.94 84 PHE A O 1
ATOM 702 N N . ALA A 1 85 ? 4.324 -18.194 -2.071 1.00 86.88 85 ALA A N 1
ATOM 703 C CA . ALA A 1 85 ? 5.333 -18.937 -2.834 1.00 86.88 85 ALA A CA 1
ATOM 704 C C . ALA A 1 85 ? 4.848 -20.323 -3.314 1.00 86.88 85 ALA A C 1
ATOM 706 O O . ALA A 1 85 ? 5.181 -20.749 -4.420 1.00 86.88 85 ALA A O 1
ATOM 707 N N . SER A 1 86 ? 4.000 -20.996 -2.528 1.00 76.81 86 SER A N 1
ATOM 708 C CA . SER A 1 86 ? 3.571 -22.392 -2.745 1.00 76.81 86 SER A CA 1
ATOM 709 C C . SER A 1 86 ? 2.713 -22.619 -4.004 1.00 76.81 86 SER A C 1
ATOM 711 O O . SER A 1 86 ? 2.599 -23.736 -4.508 1.00 76.81 86 SER A O 1
ATOM 713 N N . ARG A 1 87 ? 2.113 -21.572 -4.581 1.00 64.81 87 ARG A N 1
ATOM 714 C CA . ARG A 1 87 ? 1.162 -21.743 -5.696 1.00 64.81 87 ARG A CA 1
ATOM 715 C C . ARG A 1 87 ? 1.810 -22.052 -7.048 1.00 64.81 87 ARG A C 1
ATOM 717 O O . ARG A 1 87 ? 1.094 -22.448 -7.960 1.00 64.81 87 ARG A O 1
ATOM 724 N N . ARG A 1 88 ? 3.131 -21.896 -7.190 1.00 62.59 88 ARG A N 1
ATOM 725 C CA . ARG A 1 88 ? 3.842 -22.094 -8.469 1.00 62.59 88 ARG A CA 1
ATOM 726 C C . ARG A 1 88 ? 4.400 -23.504 -8.692 1.00 62.59 88 ARG A C 1
ATOM 728 O O . ARG A 1 88 ? 4.834 -23.780 -9.801 1.00 62.59 88 ARG A O 1
ATOM 735 N N . SER A 1 89 ? 4.374 -24.388 -7.691 1.00 60.28 89 SER A N 1
ATOM 736 C CA . SER A 1 89 ? 4.991 -25.724 -7.780 1.00 60.28 89 SER A CA 1
ATOM 737 C C . SER A 1 89 ? 4.002 -26.888 -7.875 1.00 60.28 89 SER A C 1
ATOM 739 O O . SER A 1 89 ? 4.412 -28.036 -7.715 1.00 60.28 89 SER A O 1
ATOM 741 N N . ARG A 1 90 ? 2.707 -26.644 -8.125 1.00 62.09 90 ARG A N 1
ATOM 742 C CA . ARG A 1 90 ? 1.781 -27.751 -8.402 1.00 62.09 90 ARG A CA 1
ATOM 743 C C . ARG A 1 90 ? 2.092 -28.306 -9.788 1.00 62.09 90 ARG A C 1
ATOM 745 O O . ARG A 1 90 ? 1.609 -27.790 -10.791 1.00 62.09 90 ARG A O 1
ATOM 752 N N . VAL A 1 91 ? 2.921 -29.345 -9.819 1.00 60.09 91 VAL A N 1
ATOM 753 C CA . VAL A 1 91 ? 2.979 -30.294 -10.931 1.00 60.09 91 VAL A CA 1
ATOM 754 C C . VAL A 1 91 ? 1.535 -30.731 -11.200 1.00 60.09 91 VAL A C 1
ATOM 756 O O . VAL A 1 91 ? 0.842 -31.089 -10.243 1.00 60.09 91 VAL A O 1
ATOM 759 N N . PRO A 1 92 ? 1.035 -30.669 -12.445 1.00 57.12 92 PRO A N 1
ATOM 760 C CA . PRO A 1 92 ? -0.223 -31.305 -12.785 1.00 57.12 92 PRO A CA 1
ATOM 761 C C . PRO A 1 92 ? -0.009 -32.807 -12.609 1.00 57.12 92 PRO A C 1
ATOM 763 O O . PRO A 1 92 ? 0.492 -33.483 -13.503 1.00 57.12 92 PRO A O 1
ATOM 766 N N . THR A 1 93 ? -0.324 -33.338 -11.431 1.00 59.38 93 THR A N 1
ATOM 767 C CA . THR A 1 93 ? -0.511 -34.775 -11.268 1.00 59.38 93 THR A CA 1
ATOM 768 C C . THR A 1 93 ? -1.773 -35.104 -12.050 1.00 59.38 93 THR A C 1
ATOM 770 O O . THR A 1 93 ? -2.885 -34.996 -11.539 1.00 59.38 93 THR A O 1
ATOM 773 N N . GLY A 1 94 ? -1.593 -35.376 -13.343 1.00 46.84 94 GLY A N 1
ATOM 774 C CA . GLY A 1 94 ? -2.638 -35.892 -14.205 1.00 46.84 94 GLY A CA 1
ATOM 775 C C . GLY A 1 94 ? -3.150 -37.192 -13.606 1.00 46.84 94 GLY A C 1
ATOM 776 O O . GLY A 1 94 ? -2.376 -38.111 -13.344 1.00 46.84 94 GLY A O 1
ATOM 777 N N . CYS A 1 95 ? -4.451 -37.254 -13.359 1.00 43.97 95 CYS A N 1
ATOM 778 C CA . CYS A 1 95 ? -5.116 -38.507 -13.054 1.00 43.97 95 CYS A CA 1
ATOM 779 C C . CYS A 1 95 ? -5.067 -39.396 -14.312 1.00 43.97 95 CYS A C 1
ATOM 781 O O . CYS A 1 95 ? -5.517 -38.947 -15.370 1.00 43.97 95 CYS A O 1
ATOM 783 N N . PRO A 1 96 ? -4.562 -40.642 -14.243 1.00 55.84 96 PRO A N 1
ATOM 784 C CA . PRO A 1 96 ? -4.704 -41.598 -15.328 1.00 55.84 96 PRO A CA 1
ATOM 785 C C . PRO A 1 96 ? -6.110 -42.196 -15.252 1.00 55.84 96 PRO A C 1
ATOM 787 O O . PRO A 1 96 ? -6.329 -43.239 -14.642 1.00 55.84 96 PRO A O 1
ATOM 790 N N . SER A 1 97 ? -7.091 -41.518 -15.840 1.00 50.62 97 SER A N 1
ATOM 791 C CA . SER A 1 97 ? -8.406 -42.118 -16.062 1.00 50.62 97 SER A CA 1
ATOM 792 C C . SER A 1 97 ? -8.370 -42.891 -17.375 1.00 50.62 97 SER A C 1
ATOM 794 O O . SER A 1 97 ? -8.662 -42.364 -18.445 1.00 50.62 97 SER A O 1
ATOM 796 N N . SER A 1 98 ? -7.986 -44.163 -17.284 1.00 51.25 98 SER A N 1
ATOM 797 C CA . SER A 1 98 ? -8.355 -45.174 -18.265 1.00 51.25 98 SER A CA 1
ATOM 798 C C . SER A 1 98 ? -9.878 -45.312 -18.262 1.00 51.25 98 SER A C 1
ATOM 800 O O . SER A 1 98 ? -10.478 -45.851 -17.335 1.00 51.25 98 SER A O 1
ATOM 802 N N . THR A 1 99 ? -10.533 -44.817 -19.306 1.00 46.34 99 THR A N 1
ATOM 803 C CA . THR A 1 99 ? -11.899 -45.232 -19.631 1.00 46.34 99 THR A CA 1
ATOM 804 C C . THR A 1 99 ? -11.904 -45.758 -21.053 1.00 46.34 99 THR A C 1
ATOM 806 O O . THR A 1 99 ? -11.814 -45.024 -22.031 1.00 46.34 99 THR A O 1
ATOM 809 N N . THR A 1 100 ? -11.935 -47.083 -21.116 1.00 45.47 100 THR A N 1
ATOM 810 C CA . THR A 1 100 ? -12.211 -47.927 -22.270 1.00 45.47 100 THR A CA 1
ATOM 811 C C . THR A 1 100 ? -13.442 -47.415 -23.024 1.00 45.47 100 THR A C 1
ATOM 813 O O . THR A 1 100 ? -14.564 -47.583 -22.557 1.00 45.47 100 THR A O 1
ATOM 816 N N . CYS A 1 101 ? -13.247 -46.816 -24.200 1.00 39.47 101 CYS A N 1
ATOM 817 C CA . CYS A 1 101 ? -14.321 -46.604 -25.171 1.00 39.47 101 CYS A CA 1
ATOM 818 C C . CYS A 1 101 ? -14.388 -47.820 -26.100 1.00 39.47 101 CYS A C 1
ATOM 820 O O . CYS A 1 101 ? -13.532 -47.993 -26.965 1.00 39.47 101 CYS A O 1
ATOM 822 N N . GLY A 1 102 ? -15.398 -48.670 -25.915 1.00 35.41 102 GLY A N 1
ATOM 823 C CA . GLY A 1 102 ? -15.790 -49.663 -26.916 1.00 35.41 102 GLY A CA 1
ATOM 824 C C . GLY A 1 102 ? -16.727 -49.032 -27.956 1.00 35.41 102 GLY A C 1
ATOM 825 O O . GLY A 1 102 ? -17.638 -48.307 -27.555 1.00 35.41 102 GLY A O 1
ATOM 826 N N . PRO A 1 103 ? -16.564 -49.287 -29.269 1.00 52.31 103 PRO A N 1
ATOM 827 C CA . PRO A 1 103 ? -17.528 -48.852 -30.269 1.00 52.31 103 PRO A CA 1
ATOM 828 C C . PRO A 1 103 ? -18.475 -50.003 -30.643 1.00 52.31 103 PRO A C 1
ATOM 830 O O . PRO A 1 103 ? -18.054 -51.061 -31.108 1.00 52.31 103 PRO A O 1
ATOM 833 N N . ARG A 1 104 ? -19.776 -49.782 -30.458 1.00 39.69 104 ARG A N 1
ATOM 834 C CA . ARG A 1 104 ? -20.881 -50.560 -31.043 1.00 39.69 104 ARG A CA 1
ATOM 835 C C . ARG A 1 104 ? -22.096 -49.632 -30.995 1.00 39.69 104 ARG A C 1
ATOM 837 O O . ARG A 1 104 ? -22.480 -49.253 -29.902 1.00 39.69 104 ARG A O 1
ATOM 844 N N . GLY A 1 105 ? -22.733 -49.144 -32.050 1.00 40.97 105 GLY A N 1
ATOM 845 C CA . GLY A 1 105 ? -22.753 -49.348 -33.499 1.00 40.97 105 GLY A CA 1
ATOM 846 C C . GLY A 1 105 ? -24.191 -48.993 -33.932 1.00 40.97 105 GLY A C 1
ATOM 847 O O . GLY A 1 105 ? -25.073 -49.261 -33.127 1.00 40.97 105 GLY A O 1
ATOM 848 N N . THR A 1 106 ? -24.407 -48.376 -35.109 1.00 41.66 106 THR A N 1
ATOM 849 C CA . THR A 1 106 ? -25.520 -48.594 -36.087 1.00 41.66 106 THR A CA 1
ATOM 850 C C . THR A 1 106 ? -25.773 -47.382 -37.014 1.00 41.66 106 THR A C 1
ATOM 852 O O . THR A 1 106 ? -26.106 -46.312 -36.520 1.00 41.66 106 THR A O 1
ATOM 855 N N . ALA A 1 107 ? -25.612 -47.625 -38.332 1.00 40.22 107 ALA A N 1
ATOM 856 C CA . ALA A 1 107 ? -26.439 -47.267 -39.514 1.00 40.22 107 ALA A CA 1
ATOM 857 C C . ALA A 1 107 ? -27.073 -45.851 -39.629 1.00 40.22 107 ALA A C 1
ATOM 859 O O . ALA A 1 107 ? -27.746 -45.407 -38.710 1.00 40.22 107 ALA A O 1
ATOM 860 N N . ALA A 1 108 ? -26.767 -45.079 -40.693 1.00 42.59 108 ALA A N 1
ATOM 861 C CA . ALA A 1 108 ? -27.485 -44.996 -42.000 1.00 42.59 108 ALA A CA 1
ATOM 862 C C . ALA A 1 108 ? -28.860 -44.291 -41.861 1.00 42.59 108 ALA A C 1
ATOM 864 O O . ALA A 1 108 ? -29.578 -44.595 -40.924 1.00 42.59 108 ALA A O 1
ATOM 865 N N . GLU A 1 109 ? -29.381 -43.392 -42.697 1.00 39.09 109 GLU A N 1
ATOM 866 C CA . GLU A 1 109 ? -29.044 -42.707 -43.954 1.00 39.09 109 GLU A CA 1
ATOM 867 C C . GLU A 1 109 ? -30.188 -41.672 -44.179 1.00 39.09 109 GLU A C 1
ATOM 869 O O . GLU A 1 109 ? -31.287 -41.885 -43.671 1.00 39.09 109 GLU A O 1
ATOM 874 N N . GLY A 1 110 ? -29.974 -40.609 -44.968 1.00 38.78 110 GLY A N 1
ATOM 875 C CA . GLY A 1 110 ? -31.043 -39.945 -45.742 1.00 38.78 110 GLY A CA 1
ATOM 876 C C . GLY A 1 110 ? -31.898 -38.839 -45.093 1.00 38.78 110 GLY A C 1
ATOM 877 O O . GLY A 1 110 ? -32.809 -39.121 -44.320 1.00 38.78 110 GLY A O 1
ATOM 878 N N . SER A 1 111 ? -31.729 -37.598 -45.580 1.00 48.78 111 SER A N 1
ATOM 879 C CA . SER A 1 111 ? -32.760 -36.802 -46.304 1.00 48.78 111 SER A CA 1
ATOM 880 C C . SER A 1 111 ? -32.694 -35.292 -46.022 1.00 48.78 111 SER A C 1
ATOM 882 O O . SER A 1 111 ? -33.095 -34.814 -44.967 1.00 48.78 111 SER A O 1
ATOM 884 N N . ASP A 1 112 ? -32.165 -34.585 -47.022 1.00 46.72 112 ASP A N 1
ATOM 885 C CA . ASP A 1 112 ? -32.610 -33.317 -47.621 1.00 46.72 112 ASP A CA 1
ATOM 886 C C . ASP A 1 112 ? -33.724 -32.510 -46.915 1.00 46.72 112 ASP A C 1
ATOM 888 O O . ASP A 1 112 ? -34.865 -32.961 -46.808 1.00 46.72 112 ASP A O 1
ATOM 892 N N . ALA A 1 113 ? -33.421 -31.265 -46.527 1.00 49.00 113 ALA A N 1
ATOM 893 C CA . ALA A 1 113 ? -34.430 -30.224 -46.345 1.00 49.00 113 ALA A CA 1
ATOM 894 C C . ALA A 1 113 ? -33.827 -28.830 -46.563 1.00 49.00 113 ALA A C 1
ATOM 896 O O . ALA A 1 113 ? -32.745 -28.491 -46.083 1.00 49.00 113 ALA A O 1
ATOM 897 N N . GLN A 1 114 ? -34.571 -28.056 -47.341 1.00 52.00 114 GLN A N 1
ATOM 898 C CA . GLN A 1 114 ? -34.203 -26.835 -48.032 1.00 52.00 114 GLN A CA 1
ATOM 899 C C . GLN A 1 114 ? -33.887 -25.641 -47.123 1.00 52.00 114 GLN A C 1
ATOM 901 O O . GLN A 1 114 ? -34.500 -25.409 -46.084 1.00 52.00 114 GLN A O 1
ATOM 906 N N . HIS A 1 115 ? -32.951 -24.840 -47.621 1.00 44.06 115 HIS A N 1
ATOM 907 C CA . HIS A 1 115 ? -32.623 -23.488 -47.197 1.00 44.06 115 HIS A CA 1
ATOM 908 C C . HIS A 1 115 ? -33.774 -22.542 -47.576 1.00 44.06 115 HIS A C 1
ATOM 910 O O . HIS A 1 115 ? -34.083 -22.414 -48.762 1.00 44.06 115 HIS A O 1
ATOM 916 N N . GLN A 1 116 ? -34.391 -21.872 -46.601 1.00 42.44 116 GLN A N 1
ATOM 917 C CA . GLN A 1 116 ? -35.122 -20.631 -46.856 1.00 42.44 116 GLN A CA 1
ATOM 918 C C . GLN A 1 116 ? -34.742 -19.561 -45.836 1.00 42.44 116 GLN A C 1
ATOM 920 O O . GLN A 1 116 ? -34.920 -19.711 -44.628 1.00 42.44 116 GLN A O 1
ATOM 925 N N . ASP A 1 117 ? -34.190 -18.498 -46.413 1.00 39.91 117 ASP A N 1
ATOM 926 C CA . ASP A 1 117 ? -33.958 -17.163 -45.890 1.00 39.91 117 ASP A CA 1
ATOM 927 C C . ASP A 1 117 ? -35.181 -16.622 -45.137 1.00 39.91 117 ASP A C 1
ATOM 929 O O . ASP A 1 117 ? -36.263 -16.458 -45.699 1.00 39.91 117 ASP A O 1
ATOM 933 N N . GLY A 1 118 ? -34.983 -16.304 -43.861 1.00 40.34 118 GLY A N 1
ATOM 934 C CA . GLY A 1 118 ? -35.940 -15.600 -43.016 1.00 40.34 118 GLY A CA 1
ATOM 935 C C . GLY A 1 118 ? -35.274 -14.375 -42.411 1.00 40.34 118 GLY A C 1
ATOM 936 O O . GLY A 1 118 ? -34.904 -14.378 -41.241 1.00 40.34 118 GLY A O 1
ATOM 937 N N . SER A 1 119 ? -35.076 -13.351 -43.240 1.00 52.09 119 SER A N 1
ATOM 938 C CA . SER A 1 119 ? -34.609 -12.028 -42.836 1.00 52.09 119 SER A CA 1
ATOM 939 C C . SER A 1 119 ? -35.714 -11.327 -42.038 1.00 52.09 119 SER A C 1
ATOM 941 O O . SER A 1 119 ? -36.748 -10.959 -42.593 1.00 52.09 119 SER A O 1
ATOM 943 N N . SER A 1 120 ? -35.525 -11.179 -40.726 1.00 56.09 120 SER A N 1
ATOM 944 C CA . SER A 1 120 ? -36.390 -10.366 -39.865 1.00 56.09 120 SER A CA 1
ATOM 945 C C . SER A 1 120 ? -35.608 -9.158 -39.361 1.00 56.09 120 SER A C 1
ATOM 947 O O . SER A 1 120 ? -34.828 -9.235 -38.411 1.00 56.09 120 SER A O 1
ATOM 949 N N . GLU A 1 121 ? -35.826 -8.056 -40.067 1.00 50.50 121 GLU A N 1
ATOM 950 C CA . GLU A 1 121 ? -35.429 -6.691 -39.753 1.00 50.50 121 GLU A CA 1
ATOM 951 C C . GLU A 1 121 ? -36.081 -6.270 -38.425 1.00 50.50 121 GLU A C 1
ATOM 953 O O . GLU A 1 121 ? -37.305 -6.207 -38.314 1.00 50.50 121 GLU A O 1
ATOM 958 N N . VAL A 1 122 ? -35.273 -6.024 -37.390 1.00 48.22 122 VAL A N 1
ATOM 959 C CA . VAL A 1 122 ? -35.728 -5.344 -36.171 1.00 48.22 122 VAL A CA 1
ATOM 960 C C . VAL A 1 122 ? -35.023 -4.002 -36.062 1.00 48.22 122 VAL A C 1
ATOM 962 O O . VAL A 1 122 ? -33.862 -3.884 -35.669 1.00 48.22 122 VAL A O 1
ATOM 965 N N . ASP A 1 123 ? -35.788 -2.996 -36.469 1.00 46.38 123 ASP A N 1
ATOM 966 C CA . ASP A 1 123 ? -35.606 -1.577 -36.224 1.00 46.38 123 ASP A CA 1
ATOM 967 C C . ASP A 1 123 ? -35.313 -1.334 -34.735 1.00 46.38 123 ASP A C 1
ATOM 969 O O . ASP A 1 123 ? -36.098 -1.680 -33.851 1.00 46.38 123 ASP A O 1
ATOM 973 N N . SER A 1 124 ? -34.141 -0.780 -34.436 1.00 54.53 124 SER A N 1
ATOM 974 C CA . SER A 1 124 ? -33.817 -0.267 -33.106 1.00 54.53 124 SER A CA 1
ATOM 975 C C . SER A 1 124 ? -33.417 1.188 -33.245 1.00 54.53 124 SER A C 1
ATOM 977 O O . SER A 1 124 ? -32.288 1.533 -33.598 1.00 54.53 124 SER A O 1
ATOM 979 N N . GLN A 1 125 ? -34.406 2.032 -32.973 1.00 51.34 125 GLN A N 1
ATOM 980 C CA . GLN A 1 125 ? -34.311 3.478 -32.900 1.00 51.34 125 GLN A CA 1
ATOM 981 C C . GLN A 1 125 ? -33.124 3.924 -32.038 1.00 51.34 125 GLN A C 1
ATOM 983 O O . GLN A 1 125 ? -33.009 3.635 -30.846 1.00 51.34 125 GLN A O 1
ATOM 988 N N . LYS A 1 126 ? -32.239 4.686 -32.676 1.00 52.66 126 LYS A N 1
ATOM 989 C CA . LYS A 1 126 ? -31.091 5.362 -32.081 1.00 52.66 126 LYS A CA 1
ATOM 990 C C . LYS A 1 126 ? -31.575 6.635 -31.389 1.00 52.66 126 LYS A C 1
ATOM 992 O O . LYS A 1 126 ? -31.767 7.655 -32.042 1.00 52.66 126 LYS A O 1
ATOM 997 N N . VAL A 1 127 ? -31.761 6.587 -30.073 1.00 49.25 127 VAL A N 1
ATOM 998 C CA . VAL A 1 127 ? -32.036 7.785 -29.266 1.00 49.25 127 VAL A CA 1
ATOM 999 C C . VAL A 1 127 ? -30.736 8.597 -29.138 1.00 49.25 127 VAL A C 1
ATOM 1001 O O . VAL A 1 127 ? -29.734 8.053 -28.663 1.00 49.25 127 VAL A O 1
ATOM 1004 N N . PRO A 1 128 ? -30.677 9.870 -29.568 1.00 47.34 128 PRO A N 1
ATOM 1005 C CA . PRO A 1 128 ? -29.513 10.707 -29.325 1.00 47.34 128 PRO A CA 1
ATOM 1006 C C . PRO A 1 128 ? -29.544 11.194 -27.874 1.00 47.34 128 PRO A C 1
ATOM 1008 O O . PRO A 1 128 ? -30.385 12.004 -27.493 1.00 47.34 128 PRO A O 1
ATOM 1011 N N . VAL A 1 129 ? -28.614 10.702 -27.056 1.00 47.72 129 VAL A N 1
ATOM 1012 C CA . VAL A 1 129 ? -28.342 11.295 -25.744 1.00 47.72 129 VAL A CA 1
ATOM 1013 C C . VAL A 1 129 ? -27.620 12.617 -26.001 1.00 47.72 129 VAL A C 1
ATOM 1015 O O . VAL A 1 129 ? -26.487 12.631 -26.482 1.00 47.72 129 VAL A O 1
ATOM 1018 N N . HIS A 1 130 ? -28.316 13.724 -25.753 1.00 46.34 130 HIS A N 1
ATOM 1019 C CA . HIS A 1 130 ? -27.753 15.066 -25.768 1.00 46.34 130 HIS A CA 1
ATOM 1020 C C . HIS A 1 130 ? -26.702 15.153 -24.655 1.00 46.34 130 HIS A C 1
ATOM 1022 O O . HIS A 1 130 ? -27.018 15.015 -23.475 1.00 46.34 130 HIS A O 1
ATOM 1028 N N . VAL A 1 131 ? -25.435 15.286 -25.042 1.00 46.31 131 VAL A N 1
ATOM 1029 C CA . VAL A 1 131 ? -24.332 15.562 -24.122 1.00 46.31 131 VAL A CA 1
ATOM 1030 C C . VAL A 1 131 ? -24.250 17.075 -24.004 1.00 46.31 131 VAL A C 1
ATOM 1032 O O . VAL A 1 131 ? -23.733 17.729 -24.909 1.00 46.31 131 VAL A O 1
ATOM 1035 N N . ASP A 1 132 ? -24.776 17.625 -22.912 1.00 45.34 132 ASP A N 1
ATOM 1036 C CA . ASP A 1 132 ? -24.539 19.023 -22.574 1.00 45.34 132 ASP A CA 1
ATOM 1037 C C . ASP A 1 132 ? -23.045 19.238 -22.311 1.00 45.34 132 ASP A C 1
ATOM 1039 O O . ASP A 1 132 ? -22.400 18.546 -21.515 1.00 45.34 132 ASP A O 1
ATOM 1043 N N . ALA A 1 133 ? -22.486 20.188 -23.054 1.00 45.41 133 ALA A N 1
ATOM 1044 C CA . ALA A 1 133 ? -21.099 20.592 -22.978 1.00 45.41 133 ALA A CA 1
ATOM 1045 C C . ALA A 1 133 ? -20.818 21.250 -21.619 1.00 45.41 133 ALA A C 1
ATOM 1047 O O . ALA A 1 133 ? -21.437 22.243 -21.245 1.00 45.41 133 ALA A O 1
ATOM 1048 N N . TYR A 1 134 ? -19.842 20.718 -20.886 1.00 54.66 134 TYR A N 1
ATOM 1049 C CA . TYR A 1 134 ? -19.346 21.339 -19.662 1.00 54.66 134 TYR A CA 1
ATOM 1050 C C . TYR A 1 134 ? -18.551 22.601 -20.032 1.00 54.66 134 TYR A C 1
ATOM 1052 O O . TYR A 1 134 ? -17.507 22.509 -20.679 1.00 54.66 134 TYR A O 1
ATOM 1060 N N . HIS A 1 135 ? -19.039 23.779 -19.644 1.00 50.28 135 HIS A N 1
ATOM 1061 C CA . HIS A 1 135 ? -18.319 25.044 -19.796 1.00 50.28 135 HIS A CA 1
ATOM 1062 C C . HIS A 1 135 ? -17.304 25.213 -18.649 1.00 50.28 135 HIS A C 1
ATOM 1064 O O . HIS A 1 135 ? -17.713 25.314 -17.492 1.00 50.28 135 HIS A O 1
ATOM 1070 N N . PRO A 1 136 ? -15.984 25.254 -18.915 1.00 55.59 136 PRO A N 1
ATOM 1071 C CA . PRO A 1 136 ? -14.992 25.521 -17.886 1.00 55.59 136 PRO A CA 1
ATOM 1072 C C . PRO A 1 136 ? -14.809 27.036 -17.784 1.00 55.59 136 PRO A C 1
ATOM 1074 O O . PRO A 1 136 ? -14.143 27.649 -18.616 1.00 55.59 136 PRO A O 1
ATOM 1077 N N . GLY A 1 137 ? -15.430 27.651 -16.784 1.00 51.22 137 GLY A N 1
ATOM 1078 C CA . GLY A 1 137 ? -15.385 29.101 -16.649 1.00 51.22 137 GLY A CA 1
ATOM 1079 C C . GLY A 1 137 ? -15.896 29.612 -15.317 1.00 51.22 137 GLY A C 1
ATOM 1080 O O . GLY A 1 137 ? -16.722 30.507 -15.316 1.00 51.22 137 GLY A O 1
ATOM 1081 N N . ASP A 1 138 ? -15.409 29.069 -14.201 1.00 44.94 138 ASP A N 1
ATOM 1082 C CA . ASP A 1 138 ? -15.382 29.844 -12.961 1.00 44.94 138 ASP A CA 1
ATOM 1083 C C . ASP A 1 138 ? -14.185 29.429 -12.099 1.00 44.94 138 ASP A C 1
ATOM 1085 O O . ASP A 1 138 ? -14.088 28.319 -11.570 1.00 44.94 138 ASP A O 1
ATOM 1089 N N . SER A 1 139 ? -13.206 30.327 -12.044 1.00 49.50 139 SER A N 1
ATOM 1090 C CA . SER A 1 139 ? -11.972 30.183 -11.283 1.00 49.50 139 SER A CA 1
ATOM 1091 C C . SER A 1 139 ? -12.277 30.463 -9.812 1.00 49.50 139 SER A C 1
ATOM 1093 O O . SER A 1 139 ? -12.224 31.609 -9.374 1.00 49.50 139 SER A O 1
ATOM 1095 N N . MET A 1 140 ? -12.590 29.418 -9.04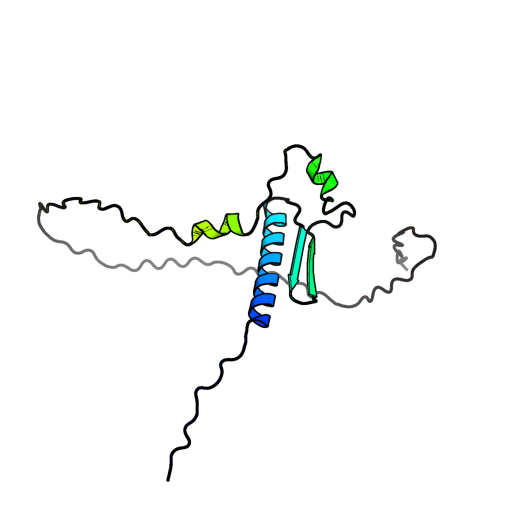3 1.00 43.19 140 MET A N 1
ATOM 1096 C CA . MET A 1 140 ? -12.785 29.508 -7.592 1.00 43.19 140 MET A CA 1
ATOM 1097 C C . MET A 1 140 ? -11.476 29.924 -6.908 1.00 43.19 140 MET A C 1
ATOM 1099 O O . MET A 1 140 ? -10.583 29.109 -6.672 1.00 43.19 140 MET A O 1
ATOM 1103 N N . ARG A 1 141 ? -11.358 31.216 -6.599 1.00 49.16 141 ARG A N 1
ATOM 1104 C CA . ARG A 1 141 ? -10.291 31.775 -5.771 1.00 49.16 141 ARG A CA 1
ATOM 1105 C C . ARG A 1 141 ? -10.709 31.639 -4.303 1.00 49.16 141 ARG A C 1
ATOM 1107 O O . ARG A 1 141 ? -11.619 32.325 -3.854 1.00 49.16 141 ARG A O 1
ATOM 1114 N N . LEU A 1 142 ? -10.077 30.714 -3.583 1.00 46.62 142 LEU A N 1
ATOM 1115 C CA . LEU A 1 142 ? -10.231 30.550 -2.136 1.00 46.62 142 LEU A CA 1
ATOM 1116 C C . LEU A 1 142 ? -9.381 31.613 -1.434 1.00 46.62 142 LEU A C 1
ATOM 1118 O O . LEU A 1 142 ? -8.158 31.579 -1.543 1.00 46.62 142 LEU A O 1
ATOM 1122 N N . GLU A 1 143 ? -10.016 32.552 -0.737 1.00 49.41 143 GLU A N 1
ATOM 1123 C CA . GLU A 1 143 ? -9.329 33.408 0.234 1.00 49.41 143 GLU A CA 1
ATOM 1124 C C . GLU A 1 143 ? -9.605 32.852 1.636 1.00 49.41 143 GLU A C 1
ATOM 1126 O O . GLU A 1 143 ? -10.753 32.596 2.003 1.00 49.41 143 GLU A O 1
ATOM 1131 N N . GLU A 1 144 ? -8.537 32.591 2.389 1.00 44.88 144 GLU A N 1
ATOM 1132 C CA . GLU A 1 144 ? -8.599 32.027 3.735 1.00 44.88 144 GLU A CA 1
ATOM 1133 C C . GLU A 1 144 ? -8.932 33.131 4.746 1.00 44.88 144 GLU A C 1
ATOM 1135 O O . GLU A 1 144 ? -8.187 34.099 4.901 1.00 44.88 144 GLU A O 1
ATOM 1140 N N . THR A 1 145 ? -10.054 32.989 5.451 1.00 52.78 145 THR A N 1
ATOM 1141 C CA . THR A 1 145 ? -10.368 33.818 6.619 1.00 52.78 145 THR A CA 1
ATOM 1142 C C . THR A 1 145 ? -9.749 33.197 7.877 1.00 52.78 145 THR A C 1
ATOM 1144 O O . THR A 1 145 ? -9.829 31.979 8.039 1.00 52.78 145 THR A O 1
ATOM 1147 N N . PRO A 1 146 ? -9.171 33.999 8.792 1.00 52.56 146 PRO A N 1
ATOM 1148 C CA . PRO A 1 146 ? -8.374 33.510 9.925 1.00 52.56 146 PRO A CA 1
ATOM 1149 C C . PRO A 1 146 ? -9.169 32.778 11.021 1.00 52.56 146 PRO A C 1
ATOM 1151 O O . PRO A 1 146 ? -8.569 32.158 11.895 1.00 52.56 146 PRO A O 1
ATOM 1154 N N . ASP A 1 147 ? -10.498 32.786 10.961 1.00 55.53 147 ASP A N 1
ATOM 1155 C CA . ASP A 1 147 ? -11.366 32.064 11.886 1.00 55.53 147 ASP A CA 1
ATOM 1156 C C . ASP A 1 147 ? -11.994 30.884 11.139 1.00 55.53 147 ASP A C 1
ATOM 1158 O O . ASP A 1 147 ? -12.923 31.071 10.357 1.00 55.53 147 ASP A O 1
ATOM 1162 N N . GLY A 1 148 ? -11.437 29.681 11.327 1.00 56.41 148 GLY A N 1
ATOM 1163 C CA . GLY A 1 148 ? -11.719 28.441 10.584 1.00 56.41 148 GLY A CA 1
ATOM 1164 C C . GLY A 1 148 ? -13.162 27.916 10.639 1.00 56.41 148 GLY A C 1
ATOM 1165 O O . GLY A 1 148 ? -13.411 26.810 11.113 1.00 56.41 148 GLY A O 1
ATOM 1166 N N . GLY A 1 149 ? -14.114 28.685 10.116 1.00 47.50 149 GLY A N 1
ATOM 1167 C CA . GLY A 1 149 ? -15.504 28.310 9.907 1.00 47.50 149 GLY A CA 1
ATOM 1168 C C . GLY A 1 149 ? -15.856 28.349 8.423 1.00 47.50 149 GLY A C 1
ATOM 1169 O O . GLY A 1 149 ? -15.888 29.410 7.804 1.00 47.50 149 GLY A O 1
ATOM 1170 N N . CYS A 1 150 ? -16.173 27.194 7.839 1.00 45.34 150 CYS A N 1
ATOM 1171 C CA . CYS A 1 150 ? -16.669 27.1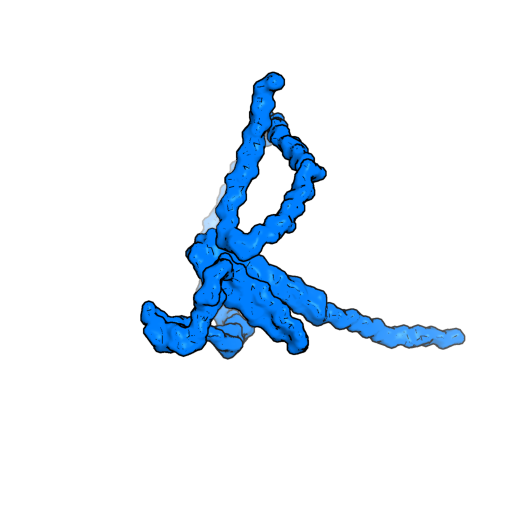14 6.469 1.00 45.34 150 CYS A CA 1
ATOM 1172 C C . CYS A 1 150 ? -18.117 27.630 6.426 1.00 45.34 150 CYS A C 1
ATOM 1174 O O . CYS A 1 150 ? -19.040 26.921 6.826 1.00 45.34 150 CYS A O 1
ATOM 1176 N N . ARG A 1 151 ? -18.339 28.858 5.946 1.00 53.84 151 ARG A N 1
ATOM 1177 C CA . ARG A 1 151 ? -19.683 29.352 5.605 1.00 53.84 151 ARG A CA 1
ATOM 1178 C C . ARG A 1 151 ? -19.782 29.527 4.098 1.00 53.84 151 ARG A C 1
ATOM 1180 O O . ARG A 1 151 ? -19.063 30.324 3.508 1.00 53.84 151 ARG A O 1
ATOM 1187 N N . THR A 1 152 ? -20.693 28.792 3.474 1.00 50.66 152 THR A N 1
ATOM 1188 C CA . THR A 1 152 ? -21.088 29.002 2.080 1.00 50.66 152 THR A CA 1
ATOM 1189 C C . THR A 1 152 ? -21.921 30.279 2.000 1.00 50.66 152 THR A C 1
ATOM 1191 O O . THR A 1 152 ? -23.044 30.329 2.501 1.00 50.66 152 THR A O 1
ATOM 1194 N N . VAL A 1 153 ? -21.372 31.328 1.387 1.00 54.47 153 VAL A N 1
ATOM 1195 C CA . VAL A 1 153 ? -22.108 32.565 1.107 1.00 54.47 153 VAL A CA 1
ATOM 1196 C C . VAL A 1 153 ? -22.716 32.442 -0.286 1.00 54.47 153 VAL A C 1
ATOM 1198 O O . VAL A 1 153 ? -22.026 32.583 -1.292 1.00 54.47 153 VAL A O 1
ATOM 1201 N N . VAL A 1 154 ? -24.013 32.153 -0.353 1.00 55.53 154 VAL A N 1
ATOM 1202 C CA . VAL A 1 154 ? -24.780 32.240 -1.600 1.00 55.53 154 VAL A CA 1
ATOM 1203 C C . VAL A 1 154 ? -25.095 33.716 -1.827 1.00 55.53 154 VAL A C 1
ATOM 1205 O O . VAL A 1 154 ? -25.931 34.285 -1.127 1.00 55.53 154 VAL A O 1
ATOM 1208 N N . HIS A 1 155 ? -24.407 34.364 -2.769 1.00 51.59 155 HIS A N 1
ATOM 1209 C CA . HIS A 1 155 ? -24.837 35.676 -3.248 1.00 51.59 155 HIS A CA 1
ATOM 1210 C C . HIS A 1 155 ? -26.091 35.478 -4.103 1.00 51.59 155 HIS A C 1
ATOM 1212 O O . HIS A 1 155 ? -26.018 35.069 -5.261 1.00 51.59 155 HIS A O 1
ATOM 1218 N N . GLY A 1 156 ? -27.256 35.740 -3.510 1.00 44.91 156 GLY A N 1
ATOM 1219 C CA . GLY A 1 156 ? -28.489 35.916 -4.262 1.00 44.91 156 GLY A CA 1
ATOM 1220 C C . GLY A 1 156 ? -28.351 37.141 -5.163 1.00 44.91 156 GLY A C 1
ATOM 1221 O O . GLY A 1 156 ? -28.133 38.248 -4.677 1.00 44.91 156 GLY A O 1
ATOM 1222 N N . LYS A 1 157 ? -28.461 36.946 -6.479 1.00 50.75 157 LYS A N 1
ATOM 1223 C CA . LYS A 1 157 ? -28.759 38.038 -7.408 1.00 50.75 157 LYS A CA 1
ATOM 1224 C C . LYS A 1 157 ? -30.165 38.548 -7.082 1.00 50.75 157 LYS A C 1
ATOM 1226 O O . LYS A 1 157 ? -31.126 37.797 -7.243 1.00 50.75 157 LYS A O 1
ATOM 1231 N N . SER A 1 158 ? -30.277 39.797 -6.635 1.00 44.53 158 SER A N 1
ATOM 1232 C CA . SER A 1 158 ? -31.550 40.524 -6.667 1.00 44.53 158 SER A CA 1
ATOM 1233 C C . SER A 1 158 ? -32.036 40.645 -8.114 1.00 44.53 158 SER A C 1
ATOM 1235 O O . SER A 1 158 ? -31.212 40.908 -8.996 1.00 44.53 158 SER A O 1
ATOM 1237 N N . PRO A 1 159 ? -33.337 40.458 -8.377 1.00 63.12 159 PRO A N 1
ATOM 1238 C CA . PRO A 1 159 ? -33.943 40.865 -9.632 1.00 63.12 159 PRO A CA 1
ATOM 1239 C C . PRO A 1 159 ? -34.318 42.359 -9.617 1.00 63.12 159 PRO A C 1
ATOM 1241 O O . PRO A 1 159 ? -34.717 42.883 -8.578 1.00 63.12 159 PRO A O 1
ATOM 1244 N N . GLU A 1 160 ? -34.206 42.934 -10.820 1.00 44.44 160 GLU A N 1
ATOM 1245 C CA . GLU A 1 160 ? -34.515 44.296 -11.312 1.00 44.44 160 GLU A CA 1
ATOM 1246 C C . GLU A 1 160 ? -33.635 45.471 -10.862 1.00 44.44 160 GLU A C 1
ATOM 1248 O O . GLU A 1 160 ? -33.720 45.932 -9.704 1.00 44.44 160 GLU A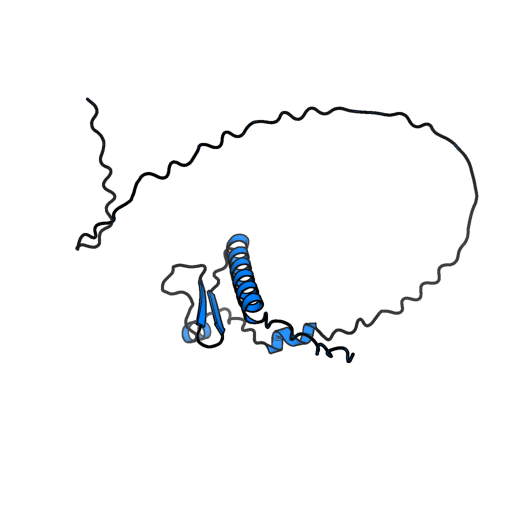 O 1
#

Radius of gyration: 33.11 Å; Cα contacts (8 Å, |Δi|>4): 43; chains: 1; bounding box: 72×95×69 Å

Secondary structure (DSSP, 8-state):
------PPPPPP--HHHHHHHHHHHHHHHHHHHHHHH----EEEEEETTEEEEEES---TT-SPPHHHHHH-SSPPPP--HHHHHGGG------------------------------------------------------PPPSS-------------

pLDDT: mean 71.44, std 22.17, range [35.41, 98.38]

Foldseek 3Di:
DDDDPPPDDDDDDCVVVVVVVVLVVVLVVQVVCCVPPVDWDWDWDDDDHDIDIDTPDPDPCPPPDPVVQPPDPPRDDDDDPVVVPPPPPPDPPDDPDDDDDDDDDDDDDDDDDDDDDDDDDDDDDDDDDDDPDDDPDDDDDDDDDPPPDDDDDDPDDDDD

Mean predicted aligned error: 20.4 Å

Solvent-accessible surface area (backbone atoms only — not comparable to full-atom values): 11862 Å² total; per-residue (Å²): 138,82,81,82,81,78,69,85,78,80,78,80,87,53,66,63,64,53,47,55,52,50,53,52,52,50,53,52,51,50,51,50,45,26,74,74,68,74,46,85,47,76,50,76,49,76,57,96,94,46,78,48,78,51,65,72,63,90,51,90,71,62,77,73,52,73,73,58,49,75,74,39,82,75,76,72,89,83,85,57,76,75,80,65,58,70,78,79,71,73,70,82,78,73,78,87,76,88,71,88,82,81,91,82,86,84,82,90,79,92,81,90,81,83,91,74,91,78,89,78,88,78,90,74,85,83,77,82,79,82,77,80,79,83,79,91,82,76,86,84,78,85,78,88,64,97,69,94,64,96,72,87,80,81,81,77,79,79,84,134

Organism: NCBI:txid708197

Nearest PDB structures (foldseek):
  6x3m-assembly1_C  TM=9.587E-02  e=5.382E+00  Streptococcus pyogenes phage H4489A

Sequence (160 aa):
MTPLNQGPLKKRDRTNENFDKATKNLMSRCDQIRQRYGADVYIQVRRKHKHYQYTSSNEPSWPKTKAEMETTYPVPVTRTPPDFASRRSRVPTGCPSSTTCGPRGTAAEGSDAQHQDGSSEVDSQKVPVHVDAYHPGDSMRLEETPDGGCRTVVHGKSPE